Protein AF-A0A7X2MUB9-F1 (afdb_monomer)

Organism: Enterobacter agglomerans (NCBI:txid549)

Secondary structure (DSSP, 8-state):
-----------TTPPPPSSSS--TT-GGG-SEEEEEEEE-TT--EEEEEEEEEE-SSSSEEEEEEEETTT--EEEEEEEEE-TTS-EEEEEEE-TTS-EEEEE-SS----------SSS------

InterPro domains:
  IPR011491 Flagellar hook protein FlgE, D2 domain [PF07559] (9-117)
  IPR037058 Flagellar hook protein FlgE superfamily [G3DSA:2.60.98.20] (4-124)
  IPR037925 Flagellar hook-basal body protein, FlgE/F/G-like [SSF117143] (6-112)

Sequence (125 aa):
PPPAGLVANLNSTDKTPSVATFSTANADSYNKKTTATVFDSQGNDHALDMYFVKDTTSNSWTVRTIDGNTGSSAGDFRMAFDTSGKLTSVSKLDATGAVVSTTTDGTVGLTLNVGGANGAVANQP

Nearest PDB structures (foldseek):
  7cgo-assembly1_DQ  TM=7.955E-01  e=3.736E-04  Salmonella enterica subsp. enterica serovar Typhimurium str. LT2
  3a69-assembly1_A-1  TM=6.500E-01  e=2.533E-04  Salmonella enterica subsp. enterica serovar Typhimurium
  1wlg-assembly1_A  TM=6.500E-01  e=3.343E-04  Salmonella enterica subsp. enterica serovar Typhimurium
  5ay6-assembly2_B  TM=6.280E-01  e=5.236E-02  Caulobacter vibrioides CB15
  6fhm-assembly1_B  TM=3.332E-01  e=2.099E-01  Escherichia coli K-12

Solvent-accessible surface area (backbone atoms only — not comparable to full-atom values): 7878 Å² total; per-residue (Å²): 133,81,81,86,82,83,86,81,91,78,67,89,84,62,73,55,46,86,37,86,67,75,43,97,89,39,74,52,26,36,72,49,76,50,72,45,83,45,64,48,98,88,64,52,80,38,45,36,34,37,36,35,28,50,48,91,89,52,68,32,32,39,34,43,27,29,31,64,80,77,72,41,76,41,52,35,34,39,41,32,37,49,98,85,68,48,68,53,33,44,25,40,35,48,99,88,66,48,79,75,45,73,46,76,51,87,77,73,76,79,80,64,63,75,72,73,92,72,79,83,86,82,84,80,134

Structure (mmCIF, N/CA/C/O backbone):
data_AF-A0A7X2MUB9-F1
#
_entry.id   AF-A0A7X2MUB9-F1
#
loop_
_atom_site.group_PDB
_atom_site.id
_atom_site.type_symbol
_atom_site.label_atom_id
_atom_site.label_alt_id
_atom_site.label_comp_id
_atom_site.label_asym_id
_atom_site.label_entity_id
_atom_site.label_seq_id
_atom_site.pdbx_PDB_ins_code
_atom_site.Cartn_x
_atom_site.Cartn_y
_atom_site.Cartn_z
_atom_site.occupancy
_atom_site.B_iso_or_equiv
_atom_site.auth_seq_id
_atom_site.auth_comp_id
_atom_site.auth_asym_id
_atom_site.auth_atom_id
_atom_site.pdbx_PDB_model_num
ATOM 1 N N . PRO A 1 1 ? -1.141 -15.135 -19.807 1.00 37.06 1 PRO A N 1
ATOM 2 C CA . PRO A 1 1 ? -0.755 -15.258 -18.379 1.00 37.06 1 PRO A CA 1
ATOM 3 C C . PRO A 1 1 ? -1.990 -15.346 -17.461 1.00 37.06 1 PRO A C 1
ATOM 5 O O . PRO A 1 1 ? -2.920 -14.566 -17.657 1.00 37.06 1 PRO A O 1
ATOM 8 N N . PRO A 1 2 ? -2.053 -16.296 -16.506 1.00 30.69 2 PRO A N 1
ATOM 9 C CA . PRO A 1 2 ? -3.096 -16.274 -15.481 1.00 30.69 2 PRO A CA 1
ATOM 10 C C . PRO A 1 2 ? -2.948 -15.004 -14.622 1.00 30.69 2 PRO A C 1
ATOM 12 O O . PRO A 1 2 ? -1.821 -14.535 -14.439 1.00 30.69 2 PRO A O 1
ATOM 15 N N . PRO A 1 3 ? -4.047 -14.423 -14.108 1.00 46.31 3 PRO A N 1
ATOM 16 C CA . PRO A 1 3 ? -3.958 -13.287 -13.201 1.00 46.31 3 PRO A CA 1
ATOM 17 C C . PRO A 1 3 ? -3.163 -13.693 -11.955 1.00 46.31 3 PRO A C 1
ATOM 19 O O . PRO A 1 3 ? -3.399 -14.756 -11.379 1.00 46.31 3 PRO A O 1
ATOM 22 N N . ALA A 1 4 ? -2.206 -12.857 -11.554 1.00 53.62 4 ALA A N 1
ATOM 23 C CA . ALA A 1 4 ? -1.456 -13.059 -10.324 1.00 53.62 4 ALA A CA 1
ATOM 24 C C . ALA A 1 4 ? -2.420 -12.937 -9.131 1.00 53.62 4 ALA A C 1
ATOM 26 O O . ALA A 1 4 ? -2.898 -11.851 -8.810 1.00 53.62 4 ALA A O 1
ATOM 27 N N . GLY A 1 5 ? -2.748 -14.065 -8.501 1.00 54.03 5 GLY A N 1
ATOM 28 C CA . GLY A 1 5 ? -3.511 -14.085 -7.259 1.00 54.03 5 GLY A CA 1
ATOM 29 C C . GLY A 1 5 ? -2.585 -13.808 -6.081 1.00 54.03 5 GLY A C 1
ATOM 30 O O . GLY A 1 5 ? -1.743 -14.643 -5.758 1.00 54.03 5 GLY A O 1
ATOM 31 N N . LEU A 1 6 ? -2.735 -12.654 -5.432 1.00 61.25 6 LEU A N 1
ATOM 32 C CA . LEU A 1 6 ? -2.063 -12.357 -4.169 1.00 61.25 6 LEU A CA 1
ATOM 33 C C . LEU A 1 6 ? -2.986 -12.705 -3.000 1.00 61.25 6 LEU A C 1
ATOM 35 O O . LEU A 1 6 ? -4.091 -12.175 -2.900 1.00 61.25 6 LEU A O 1
ATOM 39 N N . VAL A 1 7 ? -2.502 -13.537 -2.078 1.00 61.78 7 VAL A N 1
ATOM 40 C CA . VAL A 1 7 ? -3.139 -13.750 -0.773 1.00 61.78 7 VAL A CA 1
ATOM 41 C C . VAL A 1 7 ? -2.284 -13.065 0.288 1.00 61.78 7 VAL A C 1
ATOM 43 O O . VAL A 1 7 ? -1.139 -13.454 0.508 1.00 61.78 7 VAL A O 1
ATOM 46 N N . ALA A 1 8 ? -2.835 -12.041 0.940 1.00 60.66 8 ALA A N 1
ATOM 47 C CA . ALA A 1 8 ?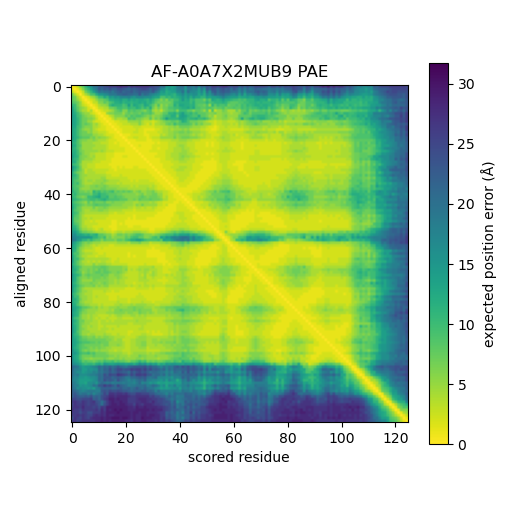 -2.198 -11.342 2.051 1.00 60.66 8 ALA A CA 1
ATOM 48 C C . ALA A 1 8 ? -3.021 -11.536 3.332 1.00 60.66 8 ALA A C 1
ATOM 50 O O . ALA A 1 8 ? -4.199 -11.184 3.379 1.00 60.66 8 ALA A O 1
ATOM 51 N N . ASN A 1 9 ? -2.390 -12.069 4.382 1.00 63.56 9 ASN A N 1
ATOM 52 C CA . ASN A 1 9 ? -3.019 -12.262 5.690 1.00 63.56 9 ASN A CA 1
ATOM 53 C C . ASN A 1 9 ? -2.705 -11.060 6.591 1.00 63.56 9 ASN A C 1
ATOM 55 O O . ASN A 1 9 ? -1.631 -10.987 7.190 1.00 63.56 9 ASN A O 1
ATOM 59 N N . LEU A 1 10 ? -3.629 -10.100 6.664 1.00 67.06 10 LEU A N 1
ATOM 60 C CA . LEU A 1 10 ? -3.478 -8.881 7.463 1.00 67.06 10 LEU A CA 1
ATOM 61 C C . LEU A 1 10 ? -4.118 -9.064 8.844 1.00 67.06 10 LEU A C 1
ATOM 63 O O . LEU A 1 10 ? -5.284 -9.439 8.949 1.00 67.06 10 LEU A O 1
ATOM 67 N N . ASN A 1 11 ? -3.364 -8.796 9.913 1.00 68.88 11 ASN A N 1
ATOM 68 C CA . ASN A 1 11 ? -3.858 -8.964 11.278 1.00 68.88 11 ASN A CA 1
ATOM 69 C C . ASN A 1 11 ? -4.629 -7.718 11.748 1.00 68.88 11 ASN A C 1
ATOM 71 O O . ASN A 1 11 ? -4.057 -6.637 11.905 1.00 68.88 11 ASN A O 1
ATOM 75 N N . SER A 1 12 ? -5.924 -7.875 12.035 1.00 68.81 12 SER A N 1
ATOM 76 C CA . SER A 1 12 ? -6.798 -6.785 12.485 1.00 68.81 12 SER A CA 1
ATOM 77 C C . SER A 1 12 ? -6.388 -6.164 13.825 1.00 68.81 12 SER A C 1
ATOM 79 O O . SER A 1 12 ? -6.827 -5.053 14.118 1.00 68.81 12 SER A O 1
ATOM 81 N N . THR A 1 13 ? -5.516 -6.797 14.617 1.00 71.06 13 THR A N 1
ATOM 82 C CA . THR A 1 13 ? -5.003 -6.239 15.882 1.00 71.06 13 THR A CA 1
ATOM 83 C C . THR A 1 13 ? -3.681 -5.484 15.738 1.00 71.06 13 THR A C 1
ATOM 85 O O . THR A 1 13 ? -3.189 -4.955 16.734 1.00 71.06 13 THR A O 1
ATOM 88 N N . ASP A 1 14 ? -3.091 -5.411 14.538 1.00 76.69 14 ASP A N 1
ATOM 89 C CA . ASP A 1 14 ? -1.844 -4.661 14.329 1.00 76.69 14 ASP A CA 1
ATOM 90 C C . ASP A 1 14 ? -2.022 -3.191 14.749 1.00 76.69 14 ASP A C 1
ATOM 92 O O . ASP A 1 14 ? -3.077 -2.586 14.548 1.00 76.69 14 ASP A O 1
ATOM 96 N N . LYS A 1 15 ? -0.994 -2.594 15.352 1.00 85.00 15 LYS A N 1
ATOM 97 C CA . LYS A 1 15 ? -0.997 -1.152 15.633 1.00 85.00 15 LYS A CA 1
ATOM 98 C C . LYS A 1 15 ? -0.761 -0.382 14.337 1.00 85.00 15 LYS A C 1
ATOM 100 O O . LYS A 1 15 ? -0.132 -0.897 13.418 1.00 85.00 15 LYS A O 1
ATOM 105 N N . THR A 1 16 ? -1.241 0.851 14.259 1.00 89.50 16 THR A N 1
ATOM 106 C CA . THR A 1 16 ? -0.859 1.758 13.168 1.00 89.50 16 THR A CA 1
ATOM 107 C C . THR A 1 16 ? 0.650 2.026 13.216 1.00 89.50 16 THR A C 1
ATOM 109 O O . THR A 1 16 ? 1.226 1.956 14.309 1.00 89.50 16 THR A O 1
ATOM 112 N N . PRO A 1 17 ? 1.303 2.335 12.080 1.00 92.62 17 PRO A N 1
ATOM 113 C CA . PRO A 1 17 ? 2.721 2.685 12.078 1.00 92.62 17 PRO A CA 1
ATOM 114 C C . PRO A 1 17 ? 3.021 3.865 13.011 1.00 92.62 17 PRO A C 1
ATOM 116 O O . PRO A 1 17 ? 2.182 4.750 13.199 1.00 92.62 17 PRO A O 1
ATOM 119 N N . SER A 1 18 ? 4.208 3.867 13.620 1.00 93.44 18 SER A N 1
ATOM 120 C CA . SER A 1 18 ? 4.641 4.936 14.531 1.00 93.44 18 SER A CA 1
ATOM 121 C C . SER A 1 18 ? 5.075 6.196 13.779 1.00 93.44 18 SER A C 1
ATOM 123 O O . SER A 1 18 ? 5.004 7.292 14.335 1.00 93.44 18 SER A O 1
ATOM 125 N N . VAL A 1 19 ? 5.479 6.059 12.511 1.00 94.75 19 VAL A N 1
ATOM 126 C CA . VAL A 1 19 ? 5.758 7.175 11.603 1.00 94.75 19 VAL A CA 1
ATOM 127 C C . VAL A 1 19 ? 4.557 7.386 10.685 1.00 94.75 19 VAL A C 1
ATOM 129 O O . VAL A 1 19 ? 4.217 6.525 9.879 1.00 94.75 19 VAL A O 1
ATOM 132 N N . ALA A 1 20 ? 3.924 8.555 10.794 1.00 89.12 20 ALA A N 1
ATOM 133 C CA . ALA A 1 20 ? 2.703 8.869 10.048 1.00 89.12 20 ALA A CA 1
ATOM 134 C C . ALA A 1 20 ? 2.937 9.056 8.537 1.00 89.12 20 ALA A C 1
ATOM 136 O O . ALA A 1 20 ? 2.066 8.741 7.728 1.00 89.12 20 ALA A O 1
ATOM 137 N N . THR A 1 21 ? 4.104 9.576 8.149 1.00 91.94 21 THR A N 1
ATOM 138 C CA . THR A 1 21 ? 4.442 9.808 6.741 1.00 91.94 21 THR A CA 1
ATOM 139 C C . THR A 1 21 ? 5.038 8.547 6.131 1.00 91.94 21 THR A C 1
ATOM 141 O O . THR A 1 21 ? 6.102 8.096 6.554 1.00 91.94 21 THR A O 1
ATOM 144 N N . PHE A 1 22 ? 4.381 8.008 5.104 1.00 92.81 22 PHE A N 1
ATOM 145 C CA . PHE A 1 22 ? 4.881 6.855 4.362 1.00 92.81 22 PHE A CA 1
ATOM 146 C C . PHE A 1 22 ? 6.249 7.136 3.718 1.00 92.81 22 PHE A C 1
ATOM 148 O O . PHE A 1 22 ? 6.445 8.166 3.073 1.00 92.81 22 PHE A O 1
ATOM 155 N N . SER A 1 23 ? 7.177 6.189 3.857 1.00 94.62 23 SER A N 1
ATOM 156 C CA . SER A 1 23 ? 8.455 6.167 3.150 1.00 94.62 23 SER A CA 1
ATOM 157 C C . SER A 1 23 ? 8.913 4.728 2.934 1.00 94.62 23 SER A C 1
ATOM 159 O O . SER A 1 23 ? 9.026 3.946 3.877 1.00 94.62 23 SER A O 1
ATOM 161 N N . THR A 1 24 ? 9.263 4.382 1.696 1.00 94.06 24 THR A N 1
ATOM 162 C CA . THR A 1 24 ? 9.797 3.052 1.360 1.00 94.06 24 THR A CA 1
ATOM 163 C C . THR A 1 24 ? 11.108 2.741 2.087 1.00 94.06 24 THR A C 1
ATOM 165 O O . THR A 1 24 ? 11.400 1.572 2.341 1.00 94.06 24 THR A O 1
ATOM 168 N N . ALA A 1 25 ? 11.868 3.777 2.457 1.00 95.69 25 ALA A N 1
ATOM 169 C CA . ALA A 1 25 ? 13.134 3.679 3.177 1.00 95.69 25 ALA A CA 1
ATOM 170 C C . ALA A 1 25 ? 12.969 3.596 4.705 1.00 95.69 25 ALA A C 1
ATOM 172 O O . ALA A 1 25 ? 13.945 3.331 5.403 1.00 95.69 25 ALA A O 1
ATOM 173 N N . ASN A 1 26 ? 11.761 3.821 5.238 1.00 96.56 26 ASN A N 1
ATOM 174 C CA . ASN A 1 26 ? 11.498 3.782 6.673 1.00 96.56 26 ASN A CA 1
ATOM 175 C C . ASN A 1 26 ? 10.510 2.661 7.025 1.00 96.56 26 ASN A C 1
ATOM 177 O O . ASN A 1 26 ? 9.306 2.787 6.793 1.00 96.56 26 ASN A O 1
ATOM 181 N N . ALA A 1 27 ? 11.021 1.586 7.628 1.00 95.81 27 ALA A N 1
ATOM 182 C CA . ALA A 1 27 ? 10.225 0.433 8.049 1.00 95.81 27 ALA A CA 1
ATOM 183 C C . ALA A 1 27 ? 9.164 0.766 9.113 1.00 95.81 27 ALA A C 1
ATOM 185 O O . ALA A 1 27 ? 8.151 0.078 9.185 1.00 95.81 27 ALA A O 1
ATOM 186 N N . ASP A 1 28 ? 9.336 1.851 9.872 1.00 96.25 28 ASP A N 1
ATOM 187 C CA . ASP A 1 28 ? 8.373 2.294 10.887 1.00 96.25 28 ASP A CA 1
ATOM 188 C C . ASP A 1 28 ? 7.175 3.057 10.292 1.00 96.25 28 ASP A C 1
ATOM 190 O O . ASP A 1 28 ? 6.275 3.474 11.026 1.00 96.25 28 ASP A O 1
ATOM 194 N N . SER A 1 29 ? 7.158 3.255 8.967 1.00 96.38 29 SER A N 1
ATOM 195 C CA . SER A 1 29 ? 6.080 3.939 8.238 1.00 96.38 29 SER A CA 1
ATOM 196 C C . SER A 1 29 ? 5.052 2.996 7.594 1.00 96.38 29 SER A C 1
ATOM 198 O O . SER A 1 29 ? 4.088 3.456 6.980 1.00 96.38 29 SER A O 1
ATOM 200 N N . TYR A 1 30 ? 5.228 1.676 7.729 1.00 95.88 30 TYR A N 1
ATOM 201 C CA . TYR A 1 30 ? 4.302 0.660 7.223 1.00 95.88 30 TYR A CA 1
ATOM 202 C C . TYR A 1 30 ? 4.290 -0.589 8.114 1.00 95.88 30 TYR A C 1
ATOM 204 O O . TYR A 1 30 ? 5.175 -0.816 8.929 1.00 95.88 30 TYR A O 1
ATOM 212 N N . ASN A 1 31 ? 3.263 -1.424 7.976 1.00 92.44 31 ASN A N 1
ATOM 213 C CA . ASN A 1 31 ? 3.071 -2.606 8.819 1.00 92.44 31 ASN A CA 1
ATOM 214 C C . ASN A 1 31 ? 3.644 -3.884 8.214 1.00 92.44 31 ASN A C 1
ATOM 216 O O . ASN A 1 31 ? 4.064 -4.782 8.950 1.00 92.44 31 ASN A O 1
ATOM 220 N N . LYS A 1 32 ? 3.541 -4.021 6.888 1.00 90.88 32 LYS A N 1
ATOM 221 C CA . LYS A 1 32 ? 3.983 -5.191 6.121 1.00 90.88 32 LYS A CA 1
ATOM 222 C C . LYS A 1 32 ? 4.418 -4.748 4.727 1.00 90.88 32 LYS A C 1
ATOM 224 O O . LYS A 1 32 ? 3.877 -3.787 4.186 1.00 90.88 32 LYS A O 1
ATOM 229 N N . LYS A 1 33 ? 5.351 -5.492 4.140 1.00 92.31 33 LYS A N 1
ATOM 230 C CA . LYS A 1 33 ? 5.746 -5.388 2.735 1.00 92.31 33 LYS A CA 1
ATOM 231 C C . LYS A 1 33 ? 5.630 -6.767 2.093 1.00 92.31 33 LYS A C 1
ATOM 233 O O . LYS A 1 33 ? 5.982 -7.771 2.711 1.00 92.31 33 LYS A O 1
ATOM 238 N N . THR A 1 34 ? 5.155 -6.828 0.860 1.00 88.00 34 THR A N 1
ATOM 239 C CA . THR A 1 34 ? 5.245 -8.021 0.009 1.00 88.00 34 THR A CA 1
ATOM 240 C C . THR A 1 34 ? 5.591 -7.586 -1.404 1.00 88.00 34 THR A C 1
ATOM 242 O O . THR A 1 34 ? 5.219 -6.491 -1.809 1.00 88.00 34 THR A O 1
ATOM 245 N N . THR A 1 35 ? 6.289 -8.435 -2.145 1.00 87.94 35 THR A N 1
ATOM 246 C CA . THR A 1 35 ? 6.656 -8.178 -3.537 1.00 87.94 35 THR A CA 1
ATOM 247 C C . THR A 1 35 ? 6.027 -9.250 -4.414 1.00 87.94 35 THR A C 1
ATOM 249 O O . THR A 1 35 ? 6.032 -10.426 -4.046 1.00 87.94 35 THR A O 1
ATOM 252 N N . ALA A 1 36 ? 5.478 -8.854 -5.557 1.00 82.75 36 ALA A N 1
ATOM 253 C CA . ALA A 1 36 ? 4.964 -9.766 -6.572 1.00 82.75 36 ALA A CA 1
ATOM 254 C C . ALA A 1 36 ? 5.592 -9.445 -7.928 1.00 82.75 36 ALA A C 1
ATOM 256 O O . ALA A 1 36 ? 5.806 -8.281 -8.248 1.00 82.75 36 ALA A O 1
ATOM 257 N N . THR A 1 37 ? 5.854 -10.461 -8.744 1.00 82.75 37 THR A N 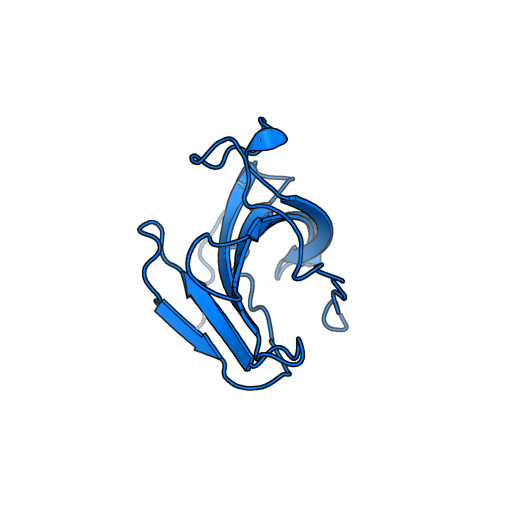1
ATOM 258 C CA . THR A 1 37 ? 6.250 -10.249 -10.139 1.00 82.75 37 THR A CA 1
ATOM 259 C C . THR A 1 37 ? 5.000 -10.023 -10.981 1.00 82.75 37 THR A C 1
ATOM 261 O O . THR A 1 37 ? 4.109 -10.875 -11.017 1.00 82.75 37 THR A O 1
ATOM 264 N N . VAL A 1 38 ? 4.930 -8.879 -11.654 1.00 79.19 38 VAL A N 1
ATOM 265 C CA . VAL A 1 38 ? 3.883 -8.540 -12.625 1.00 79.19 38 VAL A CA 1
ATOM 266 C C . VAL A 1 38 ? 4.502 -8.395 -14.010 1.00 79.19 38 VAL A C 1
ATOM 268 O O . VAL A 1 38 ? 5.713 -8.263 -14.125 1.00 79.19 38 VAL A O 1
ATOM 271 N N . PHE A 1 39 ? 3.689 -8.444 -15.062 1.00 78.12 39 PHE A N 1
ATOM 272 C CA . PHE A 1 39 ? 4.167 -8.295 -16.435 1.00 78.12 39 PHE A CA 1
ATOM 273 C C . PHE A 1 39 ? 3.468 -7.119 -17.103 1.00 78.12 39 PHE A C 1
ATOM 275 O O . PHE A 1 39 ? 2.256 -6.949 -16.936 1.00 78.12 39 PHE A O 1
ATOM 282 N N . ASP A 1 40 ? 4.219 -6.320 -17.857 1.00 75.81 40 ASP A N 1
ATOM 283 C CA . ASP A 1 40 ? 3.633 -5.290 -18.710 1.00 75.81 40 ASP A CA 1
ATOM 284 C C . ASP A 1 40 ? 2.980 -5.901 -19.968 1.00 75.81 40 ASP A C 1
ATOM 286 O O . ASP A 1 40 ? 3.003 -7.113 -20.199 1.00 75.81 40 ASP A O 1
ATOM 290 N N . SER A 1 41 ? 2.366 -5.057 -20.799 1.00 74.38 41 SER A N 1
ATOM 291 C CA . SER A 1 41 ? 1.696 -5.489 -22.033 1.00 74.38 41 SER A CA 1
ATOM 292 C C . SER A 1 41 ? 2.639 -6.089 -23.083 1.00 74.38 41 SER A C 1
ATOM 294 O O . SER A 1 41 ? 2.173 -6.790 -23.980 1.00 74.38 41 SER A O 1
ATOM 296 N N . GLN A 1 42 ? 3.943 -5.830 -22.976 1.00 80.62 42 GLN A N 1
ATOM 297 C CA . GLN A 1 42 ? 4.985 -6.376 -23.847 1.00 80.62 42 GLN A CA 1
ATOM 298 C C . GLN A 1 42 ? 5.570 -7.682 -23.286 1.00 80.62 42 GLN A C 1
ATOM 300 O O . GLN A 1 42 ? 6.324 -8.362 -23.978 1.00 80.62 42 GLN A O 1
ATOM 305 N N . GLY A 1 43 ? 5.185 -8.063 -22.063 1.00 77.25 43 GLY A N 1
ATOM 306 C CA . GLY A 1 43 ? 5.625 -9.280 -21.394 1.00 77.25 43 GLY A CA 1
ATOM 307 C C . GLY A 1 43 ? 6.913 -9.128 -20.588 1.00 77.25 43 GLY A C 1
ATOM 308 O O . GLY A 1 43 ? 7.443 -10.150 -20.155 1.00 77.25 43 GLY A O 1
ATOM 309 N N . ASN A 1 44 ? 7.412 -7.906 -20.362 1.00 78.81 44 ASN A N 1
ATOM 310 C CA . ASN A 1 44 ? 8.552 -7.698 -19.465 1.00 78.81 44 ASN A CA 1
ATOM 311 C C . ASN A 1 44 ? 8.094 -7.813 -18.012 1.00 78.81 44 ASN A C 1
ATOM 313 O O . ASN A 1 44 ? 7.001 -7.350 -17.675 1.00 78.81 44 ASN A O 1
ATOM 317 N N . ASP A 1 45 ? 8.923 -8.409 -17.158 1.00 83.12 45 ASP A N 1
ATOM 318 C CA . ASP A 1 45 ? 8.645 -8.522 -15.734 1.00 83.12 45 ASP A CA 1
ATOM 319 C C . ASP A 1 45 ? 8.971 -7.231 -14.972 1.00 83.12 45 ASP A C 1
ATOM 321 O O . ASP A 1 45 ? 9.937 -6.525 -15.259 1.00 83.12 45 ASP A O 1
ATOM 325 N N . HIS A 1 46 ? 8.149 -6.945 -13.969 1.00 81.75 46 HIS A N 1
ATOM 326 C CA . HIS A 1 46 ? 8.317 -5.852 -13.021 1.00 81.75 46 HIS A CA 1
ATOM 327 C C . HIS A 1 46 ? 8.128 -6.397 -11.607 1.00 81.75 46 HIS A C 1
ATOM 329 O O . HIS A 1 46 ? 7.188 -7.151 -11.333 1.00 81.75 46 HIS A O 1
ATOM 335 N N . ALA A 1 47 ? 9.009 -6.013 -10.690 1.00 87.94 47 ALA A N 1
ATOM 336 C CA . ALA A 1 47 ? 8.873 -6.320 -9.276 1.00 87.94 47 ALA A CA 1
ATOM 337 C C . ALA A 1 47 ? 7.940 -5.294 -8.626 1.00 87.94 47 ALA A C 1
ATOM 339 O O . ALA A 1 47 ? 8.336 -4.169 -8.361 1.00 87.94 47 ALA A O 1
ATOM 340 N N . LEU A 1 48 ? 6.699 -5.665 -8.340 1.00 88.12 48 LEU A N 1
ATOM 341 C CA . LEU A 1 48 ? 5.747 -4.785 -7.678 1.00 88.12 48 LEU A CA 1
ATOM 342 C C . LEU A 1 48 ? 5.845 -4.922 -6.157 1.00 88.12 48 LEU A C 1
ATOM 344 O O . LEU A 1 48 ? 5.375 -5.904 -5.575 1.00 88.12 48 LEU A O 1
ATOM 348 N N . ASP A 1 49 ? 6.414 -3.912 -5.514 1.00 91.94 49 ASP A N 1
ATOM 349 C CA . ASP A 1 49 ? 6.458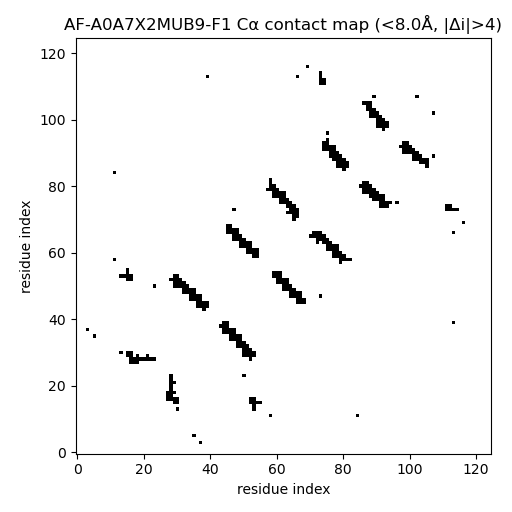 -3.779 -4.067 1.00 91.94 49 ASP A CA 1
ATOM 350 C C . ASP A 1 49 ? 5.140 -3.209 -3.534 1.00 91.94 49 ASP A C 1
ATOM 352 O O . ASP A 1 49 ? 4.697 -2.134 -3.928 1.00 91.94 49 ASP A O 1
ATOM 356 N N . MET A 1 50 ? 4.525 -3.914 -2.589 1.00 91.25 50 MET A N 1
ATOM 357 C CA . MET A 1 50 ? 3.263 -3.548 -1.952 1.00 91.25 50 MET A CA 1
ATOM 358 C C . MET A 1 50 ? 3.489 -3.334 -0.460 1.00 91.25 50 MET A C 1
ATOM 360 O O . MET A 1 50 ? 3.833 -4.265 0.273 1.00 91.25 50 MET A O 1
ATOM 364 N N . TYR A 1 51 ? 3.278 -2.103 -0.011 1.00 94.62 51 TYR A N 1
ATOM 365 C CA . TYR A 1 51 ? 3.435 -1.684 1.374 1.00 94.62 51 TYR A CA 1
ATOM 366 C C . TYR A 1 51 ? 2.064 -1.498 2.014 1.00 94.62 51 TYR A C 1
ATOM 368 O O . TYR A 1 51 ? 1.297 -0.621 1.618 1.00 94.62 51 TYR A O 1
ATOM 376 N N . PHE A 1 52 ? 1.759 -2.317 3.013 1.00 93.12 52 PHE A N 1
ATOM 377 C CA . PHE A 1 52 ? 0.487 -2.302 3.724 1.00 93.12 52 PHE A CA 1
ATOM 378 C C . PHE A 1 52 ? 0.597 -1.398 4.947 1.00 93.12 52 PHE A C 1
ATOM 380 O O . PHE A 1 52 ? 1.449 -1.605 5.814 1.00 93.12 52 PHE A O 1
ATOM 387 N N . VAL A 1 53 ? -0.289 -0.415 5.020 1.00 94.56 53 VAL A N 1
ATOM 388 C CA . VAL A 1 53 ? -0.360 0.614 6.055 1.00 94.56 53 VAL A CA 1
ATOM 389 C C . VAL A 1 53 ? -1.750 0.553 6.666 1.00 94.56 53 VAL A C 1
ATOM 391 O O . VAL A 1 53 ? -2.745 0.755 5.973 1.00 94.56 53 VAL A O 1
ATOM 394 N N . LYS A 1 54 ? -1.842 0.242 7.956 1.00 90.62 54 LYS A N 1
ATOM 395 C CA . LYS A 1 54 ? -3.127 0.211 8.650 1.00 90.62 54 LYS A CA 1
ATOM 396 C C . LYS A 1 54 ? -3.644 1.629 8.871 1.00 90.62 54 LYS A C 1
ATOM 398 O O . LYS A 1 54 ? -2.905 2.470 9.384 1.00 90.62 54 LYS A O 1
ATOM 403 N N . ASP A 1 55 ? -4.908 1.873 8.537 1.00 87.06 55 ASP A N 1
ATOM 404 C CA . ASP A 1 55 ? -5.546 3.158 8.822 1.00 87.06 55 ASP A CA 1
ATOM 405 C C . ASP A 1 55 ? -5.859 3.307 10.320 1.00 87.06 55 ASP A C 1
ATOM 407 O O . ASP A 1 55 ? -6.092 2.336 11.042 1.00 87.06 55 ASP A O 1
ATOM 411 N N . THR A 1 56 ? -5.863 4.550 10.802 1.00 75.44 56 THR A N 1
ATOM 412 C CA . THR A 1 56 ? -6.025 4.881 12.228 1.00 75.44 56 THR A CA 1
ATOM 413 C C . THR A 1 56 ? -7.476 4.898 12.702 1.00 75.44 56 THR A C 1
ATOM 415 O O . THR A 1 56 ? -7.727 4.725 13.893 1.00 75.44 56 THR A O 1
ATOM 418 N N . THR A 1 57 ? -8.435 5.110 11.797 1.00 71.31 57 THR A N 1
ATOM 419 C CA . THR A 1 57 ? -9.841 5.398 12.139 1.00 71.31 57 THR A CA 1
ATOM 420 C C . THR A 1 57 ? -10.842 4.392 11.577 1.00 71.31 57 THR A C 1
ATOM 422 O O . THR A 1 57 ? -12.026 4.459 11.905 1.00 71.31 57 THR A O 1
ATOM 425 N N . SER A 1 58 ? -10.395 3.439 10.761 1.00 75.88 58 SER A N 1
ATOM 426 C CA . SER A 1 58 ? -11.257 2.480 10.070 1.00 75.88 58 SER A CA 1
ATOM 427 C C . SER A 1 58 ? -10.654 1.078 10.072 1.00 75.88 58 SER A C 1
ATOM 429 O O . SER A 1 58 ? -9.442 0.905 10.175 1.00 75.88 58 SER A O 1
ATOM 431 N N . ASN A 1 59 ? -11.503 0.053 9.926 1.00 82.00 59 ASN A N 1
ATOM 432 C CA . ASN A 1 59 ? -11.061 -1.323 9.677 1.00 82.00 59 ASN A CA 1
ATOM 433 C C . ASN A 1 59 ? -10.607 -1.475 8.214 1.00 82.00 59 ASN A C 1
ATOM 435 O O . ASN A 1 59 ? -11.207 -2.197 7.413 1.00 82.00 59 ASN A O 1
ATOM 439 N N . SER A 1 60 ? -9.592 -0.698 7.845 1.00 88.50 60 SER A N 1
ATOM 440 C CA . SER A 1 60 ? -9.050 -0.641 6.500 1.00 88.50 60 SER A CA 1
ATOM 441 C C . SER A 1 60 ? -7.536 -0.550 6.495 1.00 88.50 60 SER A C 1
ATOM 443 O O . SER A 1 60 ? -6.878 -0.218 7.483 1.00 88.50 60 SER A O 1
ATOM 445 N N . TRP A 1 61 ? -7.003 -0.882 5.331 1.00 90.38 61 TRP A N 1
ATOM 446 C CA . TRP A 1 61 ? -5.591 -0.865 5.031 1.00 90.38 61 TRP A CA 1
ATOM 447 C C . TRP A 1 61 ? -5.381 -0.088 3.747 1.00 90.38 61 TRP A C 1
ATOM 449 O O . TRP A 1 61 ? -6.037 -0.363 2.742 1.00 90.38 61 TRP A O 1
ATOM 459 N N . THR A 1 62 ? -4.445 0.847 3.769 1.00 92.94 62 THR A N 1
ATOM 460 C CA . THR A 1 62 ? -3.913 1.460 2.561 1.00 92.94 62 THR A CA 1
ATOM 461 C C . THR A 1 62 ? -2.736 0.623 2.062 1.00 92.94 62 THR A C 1
ATOM 463 O O . THR A 1 62 ? -1.819 0.312 2.818 1.00 92.94 62 THR A O 1
ATOM 466 N N . VAL A 1 63 ? -2.751 0.251 0.789 1.00 91.81 63 VAL A N 1
ATOM 467 C CA . VAL A 1 63 ? -1.660 -0.428 0.091 1.00 91.81 63 VAL A CA 1
ATOM 468 C C . VAL A 1 63 ? -1.009 0.579 -0.840 1.00 91.81 63 VAL A C 1
ATOM 470 O O . VAL A 1 63 ? -1.650 1.043 -1.784 1.00 91.81 63 VAL A O 1
ATOM 473 N N . ARG A 1 64 ? 0.252 0.918 -0.570 1.00 93.31 64 ARG A N 1
ATOM 474 C CA . ARG A 1 64 ? 1.083 1.719 -1.475 1.00 93.31 64 ARG A CA 1
ATOM 475 C C . ARG A 1 64 ? 1.830 0.775 -2.397 1.00 93.31 64 ARG A C 1
ATOM 477 O O . ARG A 1 64 ? 2.517 -0.119 -1.899 1.00 93.31 64 ARG A O 1
ATOM 484 N N . THR A 1 65 ? 1.695 0.951 -3.707 1.00 90.38 65 THR A N 1
ATOM 485 C CA . THR A 1 65 ? 2.396 0.097 -4.674 1.00 90.38 65 THR A CA 1
ATOM 486 C C . THR A 1 65 ? 3.491 0.867 -5.391 1.00 90.38 65 THR A C 1
ATOM 488 O O . THR A 1 65 ? 3.277 1.987 -5.856 1.00 90.38 65 THR A O 1
ATOM 491 N N . ILE A 1 66 ? 4.676 0.269 -5.446 1.00 91.44 66 ILE A N 1
ATOM 492 C CA . ILE A 1 66 ? 5.870 0.820 -6.076 1.00 91.44 66 ILE A CA 1
ATOM 493 C C . ILE A 1 66 ? 6.382 -0.223 -7.059 1.00 91.44 66 ILE A C 1
ATOM 495 O O . ILE A 1 66 ? 6.572 -1.381 -6.697 1.00 91.44 66 ILE A O 1
ATOM 499 N N . ASP A 1 67 ? 6.606 0.181 -8.298 1.00 88.25 67 ASP A N 1
ATOM 500 C CA . ASP A 1 67 ? 7.375 -0.625 -9.232 1.00 88.25 67 ASP A CA 1
ATOM 501 C C . ASP A 1 67 ? 8.853 -0.550 -8.825 1.00 88.25 67 ASP A C 1
ATOM 503 O O . ASP A 1 67 ? 9.476 0.507 -8.872 1.00 88.25 67 ASP A O 1
ATOM 507 N N . GLY A 1 68 ? 9.405 -1.670 -8.376 1.00 86.69 68 GLY A N 1
ATOM 508 C CA . GLY A 1 68 ? 10.779 -1.809 -7.914 1.00 86.69 68 GLY A CA 1
ATOM 509 C C . GLY A 1 68 ? 11.818 -1.675 -9.025 1.00 86.69 68 GLY A C 1
ATOM 510 O O . GLY A 1 68 ? 12.968 -1.360 -8.725 1.00 86.69 68 GLY A O 1
ATOM 511 N N . ASN A 1 69 ? 11.436 -1.853 -10.294 1.00 85.19 69 ASN A N 1
ATOM 512 C CA . ASN A 1 69 ? 12.334 -1.645 -11.430 1.00 85.19 69 ASN A CA 1
ATOM 513 C C . ASN A 1 69 ? 12.528 -0.148 -11.712 1.00 85.19 69 ASN A C 1
ATOM 515 O O . ASN A 1 69 ? 13.629 0.274 -12.063 1.00 85.19 69 ASN A O 1
ATOM 519 N N . THR A 1 70 ? 11.476 0.660 -11.545 1.00 85.62 70 THR A N 1
ATOM 520 C CA . THR A 1 70 ? 11.496 2.103 -11.860 1.00 85.62 70 THR A CA 1
ATOM 521 C C . THR A 1 70 ? 11.528 3.014 -10.630 1.00 85.62 70 THR A C 1
ATOM 523 O O . THR A 1 70 ? 11.783 4.211 -10.755 1.00 85.62 70 THR A O 1
ATOM 526 N N . GLY A 1 71 ? 11.236 2.485 -9.441 1.00 86.81 71 GLY A N 1
ATOM 527 C CA . GLY A 1 71 ? 11.025 3.245 -8.205 1.00 86.81 71 GLY A CA 1
ATOM 528 C C . GLY A 1 71 ? 9.747 4.094 -8.197 1.00 86.81 71 GLY A C 1
ATOM 529 O O . GLY A 1 71 ? 9.540 4.877 -7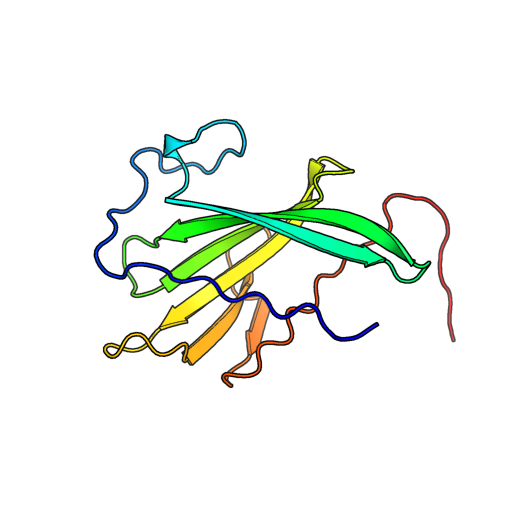.269 1.00 86.81 71 GLY A O 1
ATOM 530 N N . SER A 1 72 ? 8.901 3.975 -9.223 1.00 86.94 72 SER A N 1
ATOM 531 C CA . SER A 1 72 ? 7.719 4.821 -9.404 1.00 86.94 72 SER A CA 1
ATOM 532 C C . SER A 1 72 ? 6.489 4.236 -8.716 1.00 86.94 72 SER A C 1
ATOM 534 O O . SER A 1 72 ? 6.348 3.022 -8.587 1.00 86.94 72 SER A O 1
ATOM 536 N N . SER A 1 73 ? 5.561 5.099 -8.291 1.00 87.88 73 SER A N 1
ATOM 537 C CA . SER A 1 73 ? 4.269 4.630 -7.780 1.00 87.88 73 SER A CA 1
ATOM 538 C C . SER A 1 73 ? 3.468 3.953 -8.892 1.00 87.88 73 SER A C 1
ATOM 540 O O . SER A 1 73 ? 3.253 4.535 -9.954 1.00 87.88 73 SER A O 1
ATOM 542 N N . ALA A 1 74 ? 2.990 2.743 -8.615 1.00 84.00 74 ALA A N 1
ATOM 543 C CA . ALA A 1 74 ? 2.083 1.981 -9.473 1.00 84.00 74 ALA A CA 1
ATOM 544 C C . ALA A 1 74 ? 0.605 2.125 -9.038 1.00 84.00 74 ALA A C 1
ATOM 546 O O . ALA A 1 74 ? -0.289 1.468 -9.580 1.00 84.00 74 ALA A O 1
ATOM 547 N N . GLY A 1 75 ? 0.340 3.028 -8.087 1.00 86.44 75 GLY A N 1
ATOM 548 C CA . GLY A 1 75 ? -0.982 3.353 -7.564 1.00 86.44 75 GLY A CA 1
ATOM 549 C C . GLY A 1 75 ? -1.159 3.003 -6.090 1.00 86.44 75 GLY A C 1
ATOM 550 O O . GLY A 1 75 ? -0.447 2.170 -5.527 1.00 86.44 75 GLY A O 1
ATOM 551 N N . ASP A 1 76 ? -2.159 3.631 -5.482 1.00 90.19 76 ASP A N 1
ATOM 552 C CA . ASP A 1 76 ? -2.510 3.414 -4.087 1.00 90.19 76 ASP A CA 1
ATOM 553 C C . ASP A 1 76 ? -3.936 2.896 -3.975 1.00 90.19 76 ASP A C 1
ATOM 555 O O . ASP A 1 76 ? -4.838 3.315 -4.709 1.00 90.19 76 ASP A O 1
ATOM 559 N N . PHE A 1 77 ? -4.141 1.977 -3.039 1.00 89.00 77 PHE A N 1
ATOM 560 C CA . PHE A 1 77 ? -5.413 1.294 -2.869 1.00 89.00 77 PHE A CA 1
ATOM 561 C C . PHE A 1 77 ? -5.818 1.267 -1.407 1.00 89.00 77 PHE A C 1
ATOM 563 O O . PHE A 1 77 ? -4.975 1.117 -0.533 1.00 89.00 77 PHE A O 1
ATOM 570 N N . ARG A 1 78 ? -7.114 1.353 -1.126 1.00 90.75 78 ARG A N 1
ATOM 571 C CA . ARG A 1 78 ? -7.670 1.150 0.209 1.00 90.75 78 ARG A CA 1
ATOM 572 C C . ARG A 1 78 ? -8.536 -0.092 0.231 1.00 90.75 78 ARG A C 1
ATOM 574 O O . ARG A 1 78 ? -9.533 -0.168 -0.478 1.00 90.75 78 ARG A O 1
ATOM 581 N N . MET A 1 79 ? -8.158 -1.042 1.069 1.00 87.38 79 MET A N 1
ATOM 582 C CA . MET A 1 79 ? -8.881 -2.278 1.331 1.00 87.38 79 MET A CA 1
ATOM 583 C C . MET A 1 79 ? -9.713 -2.093 2.595 1.00 87.38 79 MET A C 1
ATOM 585 O O . MET A 1 79 ? -9.151 -1.814 3.651 1.00 87.38 79 MET A O 1
ATOM 589 N N . ALA A 1 80 ? -11.033 -2.234 2.505 1.00 87.06 80 ALA A N 1
ATOM 590 C CA . ALA A 1 80 ? -11.928 -2.164 3.659 1.00 87.06 80 ALA A CA 1
ATOM 591 C C . ALA A 1 80 ? -12.469 -3.551 4.008 1.00 87.06 80 ALA A C 1
ATOM 593 O O . ALA A 1 80 ? -12.792 -4.339 3.117 1.00 87.06 80 ALA A O 1
ATOM 594 N N . PHE A 1 81 ? -12.576 -3.828 5.304 1.00 81.88 81 PHE A N 1
ATOM 595 C CA . PHE A 1 81 ? -13.008 -5.115 5.830 1.00 81.88 81 PHE A CA 1
ATOM 596 C C . PHE A 1 81 ? -14.200 -4.937 6.770 1.00 81.88 81 PHE A C 1
ATOM 598 O O . PHE A 1 81 ? -14.279 -3.955 7.515 1.00 81.88 81 PHE A O 1
ATOM 605 N N . ASP A 1 82 ? -15.120 -5.899 6.771 1.00 78.88 82 ASP A N 1
ATOM 606 C CA . ASP A 1 82 ? -16.163 -5.962 7.795 1.00 78.88 82 ASP A CA 1
ATOM 607 C C . ASP A 1 82 ? -15.609 -6.455 9.145 1.00 78.88 82 ASP A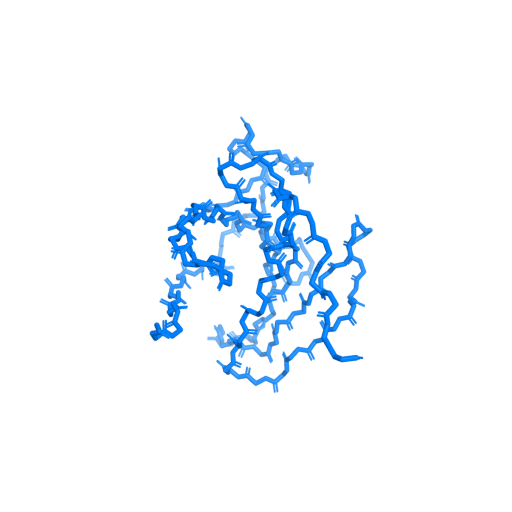 C 1
ATOM 609 O O . ASP A 1 82 ? -14.431 -6.793 9.288 1.00 78.88 82 ASP A O 1
ATOM 613 N N . THR A 1 83 ? -16.465 -6.487 10.166 1.00 78.81 83 THR A N 1
ATOM 614 C CA . THR A 1 83 ? -16.096 -6.900 11.529 1.00 78.81 83 THR A CA 1
ATOM 615 C C . THR A 1 83 ? -15.693 -8.370 11.643 1.00 78.81 83 THR A C 1
ATOM 617 O O . THR A 1 83 ? -15.040 -8.735 12.618 1.00 78.81 83 THR A O 1
ATOM 620 N N . SER A 1 84 ? -16.041 -9.207 10.659 1.00 74.81 84 SER A N 1
ATOM 621 C CA . SER A 1 84 ? -15.608 -10.606 10.581 1.00 74.81 84 SER A CA 1
ATOM 622 C C . SER A 1 84 ? -14.244 -10.773 9.900 1.00 74.81 84 SER A C 1
ATOM 624 O O . SER A 1 84 ? -13.719 -11.881 9.837 1.00 74.81 84 SER A O 1
ATOM 626 N N . GLY A 1 85 ? -13.651 -9.677 9.408 1.00 71.00 85 GLY A N 1
ATOM 627 C CA . GLY A 1 85 ? -12.381 -9.689 8.683 1.00 71.00 85 GLY A CA 1
ATOM 628 C C . GLY A 1 85 ? -12.523 -10.044 7.203 1.00 71.00 85 GLY A C 1
ATOM 629 O O . GLY A 1 85 ? -11.514 -10.275 6.537 1.00 71.00 85 GLY A O 1
ATOM 630 N N . LYS A 1 86 ? -13.746 -10.076 6.658 1.00 75.06 86 LYS A N 1
ATOM 631 C CA . LYS A 1 86 ? -13.970 -10.299 5.227 1.00 75.06 86 LYS A CA 1
ATOM 632 C C . LYS A 1 86 ? -13.778 -8.993 4.460 1.00 75.06 86 LYS A C 1
ATOM 634 O O . LYS A 1 86 ? -14.286 -7.945 4.855 1.00 75.06 86 LYS A O 1
ATOM 639 N N . LEU A 1 87 ? -13.052 -9.064 3.344 1.00 77.06 87 LEU A N 1
ATOM 640 C CA . LEU A 1 87 ? -12.868 -7.936 2.432 1.00 77.06 87 LEU A CA 1
ATOM 641 C C . LEU A 1 87 ? -14.222 -7.540 1.823 1.00 77.06 87 LEU A C 1
ATOM 643 O O . LEU A 1 87 ? -14.925 -8.384 1.256 1.00 77.06 87 LEU A O 1
ATOM 647 N N . THR A 1 88 ? -14.592 -6.268 1.956 1.00 81.75 88 THR A N 1
ATOM 648 C CA . THR A 1 88 ? -15.867 -5.725 1.461 1.00 81.75 88 THR A CA 1
ATOM 649 C C . THR A 1 88 ? -15.684 -4.808 0.265 1.00 81.75 88 THR A C 1
ATOM 651 O O . THR A 1 88 ? -16.542 -4.779 -0.615 1.00 81.75 88 THR A O 1
ATOM 654 N N . SER A 1 89 ? -14.569 -4.080 0.201 1.00 84.69 89 SER A N 1
ATOM 655 C CA . SER A 1 89 ? -14.276 -3.211 -0.933 1.00 84.69 89 SER A CA 1
ATOM 656 C C . SER A 1 89 ? -12.789 -2.976 -1.120 1.00 84.69 89 SER A C 1
ATOM 658 O O . SER A 1 89 ? -12.038 -2.908 -0.141 1.00 84.69 89 SER A O 1
ATOM 660 N N . VAL A 1 90 ? -12.400 -2.722 -2.367 1.00 85.38 90 VAL A N 1
ATOM 661 C CA . VAL A 1 90 ? -11.108 -2.126 -2.698 1.00 85.38 90 VAL A CA 1
ATOM 662 C C . VAL A 1 90 ? -11.331 -0.848 -3.486 1.00 85.38 90 VAL A C 1
ATOM 664 O O . VAL A 1 90 ? -12.032 -0.828 -4.493 1.00 85.38 90 VAL A O 1
ATOM 667 N N . SER A 1 91 ? -10.728 0.233 -3.011 1.00 88.38 91 SER A N 1
ATOM 668 C CA . SER A 1 91 ? -10.821 1.550 -3.626 1.00 88.38 91 SER A CA 1
ATOM 669 C C . SER A 1 91 ? -9.475 1.974 -4.178 1.00 88.38 91 SER A C 1
ATOM 671 O O . SER A 1 91 ? -8.488 1.919 -3.454 1.00 88.38 91 SER A O 1
ATOM 673 N N . LYS A 1 92 ? -9.425 2.453 -5.420 1.00 87.19 92 LYS A N 1
ATOM 674 C CA . LYS A 1 92 ? -8.252 3.159 -5.945 1.00 87.19 92 LYS A CA 1
ATOM 675 C C . LYS A 1 92 ? -8.235 4.579 -5.392 1.00 87.19 92 LYS A C 1
ATOM 677 O O . LYS A 1 92 ? -9.276 5.241 -5.381 1.00 87.19 92 LYS A O 1
ATOM 682 N N . LEU A 1 93 ? -7.067 5.035 -4.958 1.00 89.38 93 LEU A N 1
ATOM 683 C CA . LEU A 1 93 ? -6.846 6.383 -4.454 1.00 89.38 93 LEU A CA 1
ATOM 684 C C . LEU A 1 93 ? -6.075 7.229 -5.475 1.00 89.38 93 LEU A C 1
ATOM 686 O O . LEU A 1 93 ? -5.293 6.697 -6.268 1.00 89.38 93 LEU A O 1
ATOM 690 N N . ASP A 1 94 ? -6.295 8.540 -5.461 1.00 87.00 94 ASP A N 1
ATOM 691 C CA . ASP A 1 94 ? -5.413 9.499 -6.129 1.00 87.00 94 ASP A CA 1
ATOM 692 C C . ASP A 1 94 ? -4.240 9.914 -5.224 1.00 87.00 94 ASP A C 1
ATOM 694 O O . ASP A 1 94 ? -4.126 9.489 -4.072 1.00 87.00 94 ASP A O 1
ATOM 698 N N . ALA A 1 95 ? -3.367 10.783 -5.739 1.00 84.44 95 ALA A N 1
ATOM 699 C CA . ALA A 1 95 ? -2.202 11.289 -5.012 1.00 84.44 95 ALA A CA 1
ATOM 700 C C . ALA A 1 95 ? -2.557 12.096 -3.745 1.00 84.44 95 ALA A C 1
ATOM 702 O O . ALA A 1 95 ? -1.705 12.273 -2.877 1.00 84.44 95 ALA A O 1
ATOM 703 N N . THR A 1 96 ? -3.797 12.581 -3.624 1.00 86.69 96 THR A N 1
ATOM 704 C CA . THR A 1 96 ? -4.292 13.277 -2.425 1.00 86.69 96 THR A CA 1
ATOM 705 C C . THR A 1 96 ? -4.903 12.316 -1.401 1.00 86.69 96 THR A C 1
ATOM 707 O O . THR A 1 96 ? -5.229 12.724 -0.288 1.00 86.69 96 THR A O 1
ATOM 710 N N . GLY A 1 97 ? -5.033 11.030 -1.750 1.00 86.19 97 GLY A N 1
ATOM 711 C CA . GLY A 1 97 ? -5.679 10.004 -0.934 1.00 86.19 97 GLY A CA 1
ATOM 712 C C . GLY A 1 97 ? -7.200 9.937 -1.105 1.00 86.19 97 GLY A C 1
ATOM 713 O O . GLY A 1 97 ? -7.857 9.185 -0.380 1.00 86.19 97 GLY A O 1
ATOM 714 N N . ALA A 1 98 ? -7.777 10.688 -2.048 1.00 89.38 98 ALA A N 1
ATOM 715 C CA . ALA A 1 98 ? -9.206 10.642 -2.327 1.00 89.38 98 ALA A CA 1
ATOM 716 C C . ALA A 1 98 ? -9.564 9.397 -3.152 1.00 89.38 98 ALA A C 1
ATOM 718 O O . ALA A 1 98 ? -8.768 8.906 -3.951 1.00 89.38 98 ALA A O 1
ATOM 719 N N . VAL A 1 99 ? -10.772 8.864 -2.953 1.00 89.88 99 VAL A N 1
ATOM 720 C CA . VAL A 1 99 ? -11.254 7.689 -3.694 1.00 89.88 99 VAL A CA 1
ATOM 721 C C . VAL A 1 99 ? -11.615 8.084 -5.119 1.00 89.88 99 VAL A C 1
ATOM 723 O O . VAL A 1 99 ? -12.478 8.931 -5.326 1.00 89.88 99 VAL A O 1
ATOM 726 N N . VAL A 1 100 ? -11.002 7.409 -6.090 1.00 87.50 100 VAL A N 1
ATOM 727 C CA . VAL A 1 100 ? -11.247 7.611 -7.527 1.00 87.50 100 VAL A CA 1
ATOM 728 C C . VAL A 1 100 ? -12.205 6.560 -8.082 1.00 87.50 100 VAL A C 1
ATOM 730 O O . VAL A 1 100 ? -12.991 6.826 -8.985 1.00 87.50 100 VAL A O 1
ATOM 733 N N . SER A 1 101 ? -12.137 5.340 -7.556 1.00 86.12 101 SER A N 1
ATOM 734 C CA . SER A 1 101 ? -13.003 4.232 -7.950 1.00 86.12 101 SER A CA 1
ATOM 735 C C . SER A 1 101 ? -13.071 3.218 -6.817 1.00 86.12 101 SER A C 1
ATOM 737 O O . SER A 1 101 ? -12.106 3.080 -6.065 1.00 86.12 101 SER A O 1
ATOM 739 N N . THR A 1 102 ? -14.184 2.499 -6.712 1.00 85.38 102 THR A N 1
ATOM 740 C CA . THR A 1 102 ? -14.386 1.442 -5.721 1.00 85.38 102 THR A CA 1
ATOM 741 C C . THR A 1 102 ? -14.966 0.218 -6.401 1.00 85.38 102 THR A C 1
ATOM 743 O O . THR A 1 102 ? -15.993 0.302 -7.070 1.00 85.38 102 THR A O 1
ATOM 746 N N . THR A 1 103 ? -14.339 -0.932 -6.181 1.00 78.81 103 THR A N 1
ATOM 747 C CA . THR A 1 103 ? -14.909 -2.235 -6.504 1.00 78.81 103 THR A CA 1
ATOM 748 C C . THR A 1 103 ? -15.487 -2.847 -5.235 1.00 78.81 103 THR A C 1
ATOM 750 O O . THR A 1 103 ? -14.847 -2.902 -4.182 1.00 78.81 103 THR A O 1
ATOM 753 N N . THR A 1 104 ? -16.745 -3.265 -5.328 1.00 70.19 104 THR A N 1
ATOM 754 C CA . THR A 1 104 ? -17.507 -3.906 -4.252 1.00 70.19 104 THR A CA 1
ATOM 755 C C . THR A 1 104 ? -17.882 -5.306 -4.701 1.00 70.19 104 THR A C 1
ATOM 757 O O . THR A 1 104 ? -19.025 -5.592 -5.013 1.00 70.19 104 THR A O 1
ATOM 760 N N . ASP A 1 105 ? -16.883 -6.175 -4.793 1.00 52.69 105 ASP A N 1
ATOM 761 C CA . ASP A 1 105 ? -17.080 -7.616 -4.699 1.00 52.69 105 ASP A CA 1
ATOM 762 C C . ASP A 1 105 ? -15.725 -8.280 -4.451 1.00 52.69 105 ASP A C 1
ATOM 764 O O . ASP A 1 105 ? -14.688 -7.756 -4.861 1.00 52.69 105 ASP A O 1
ATOM 768 N N . GLY A 1 106 ? -15.710 -9.429 -3.776 1.00 49.50 106 GLY A N 1
ATOM 769 C CA . GLY A 1 106 ? -14.483 -10.125 -3.348 1.00 49.50 106 GLY A CA 1
ATOM 770 C C . GLY A 1 106 ? -13.546 -10.568 -4.485 1.00 49.50 106 GLY A C 1
ATOM 771 O O . GLY A 1 106 ? -12.482 -11.122 -4.224 1.00 49.50 106 GLY A O 1
ATOM 772 N N . THR A 1 107 ? -13.918 -10.327 -5.743 1.00 45.19 107 THR A N 1
ATOM 773 C CA . THR A 1 107 ? -13.079 -10.492 -6.932 1.00 45.19 107 THR A CA 1
ATOM 774 C C . THR A 1 107 ? -12.419 -9.159 -7.273 1.00 45.19 107 T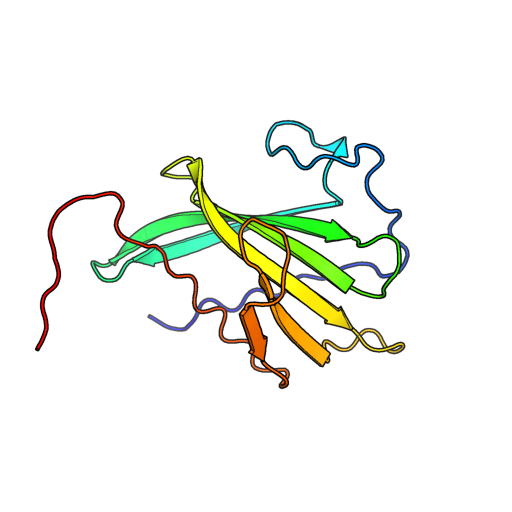HR A C 1
ATOM 776 O O . THR A 1 107 ? -12.802 -8.446 -8.199 1.00 45.19 107 THR A O 1
ATOM 779 N N . VAL A 1 108 ? -11.413 -8.793 -6.484 1.00 47.28 108 VAL A N 1
ATOM 780 C CA . VAL A 1 108 ? -10.608 -7.603 -6.751 1.00 47.28 108 VAL A CA 1
ATOM 781 C C . VAL A 1 108 ? -9.668 -7.919 -7.909 1.00 47.28 108 VAL A C 1
ATOM 783 O O . VAL A 1 108 ? -8.583 -8.463 -7.721 1.00 47.28 108 VAL A O 1
ATOM 786 N N . GLY A 1 109 ? -10.074 -7.566 -9.125 1.00 45.88 109 GLY A N 1
ATOM 787 C CA . GLY A 1 109 ? -9.112 -7.321 -10.189 1.00 45.88 109 GLY A CA 1
ATOM 788 C C . GLY A 1 109 ? -8.347 -6.050 -9.839 1.00 45.88 109 GLY A C 1
ATOM 789 O O . GLY A 1 109 ? -8.846 -4.951 -10.070 1.00 45.88 109 GLY A O 1
ATOM 790 N N . LEU A 1 110 ? -7.163 -6.176 -9.234 1.00 48.44 110 LEU A N 1
ATOM 791 C CA . LEU A 1 110 ? -6.229 -5.057 -9.153 1.00 48.44 110 LEU A CA 1
ATOM 792 C C . LEU A 1 110 ? -5.729 -4.785 -10.573 1.00 48.44 110 LEU A C 1
ATOM 794 O O . LEU A 1 110 ? -4.747 -5.375 -11.019 1.00 48.44 110 LEU A O 1
ATOM 798 N N . THR A 1 111 ? -6.415 -3.910 -11.308 1.00 44.69 111 THR A N 1
ATOM 799 C CA . THR A 1 111 ? -5.872 -3.380 -12.560 1.00 44.69 111 THR A CA 1
ATOM 800 C C . THR A 1 111 ? -4.795 -2.364 -12.202 1.00 44.69 111 THR A C 1
ATOM 802 O O . THR A 1 111 ? -5.052 -1.170 -12.035 1.00 44.69 111 THR A O 1
ATOM 805 N N . LEU A 1 112 ? -3.580 -2.871 -12.018 1.00 42.75 112 LEU A N 1
ATOM 806 C CA . LEU A 1 112 ? -2.373 -2.069 -11.886 1.00 42.75 112 LEU A CA 1
ATOM 807 C C . LEU A 1 112 ? -2.075 -1.467 -13.254 1.00 42.75 112 LEU A C 1
ATOM 809 O O . LEU A 1 112 ? -1.764 -2.179 -14.208 1.00 42.75 112 LEU A O 1
ATOM 813 N N . ASN A 1 113 ? -2.203 -0.149 -13.361 1.00 42.78 113 ASN A N 1
ATOM 814 C CA . ASN A 1 113 ? -1.790 0.554 -14.563 1.00 42.78 113 ASN A CA 1
ATOM 815 C C . ASN A 1 113 ? -0.270 0.720 -14.470 1.00 42.78 113 ASN A C 1
ATOM 817 O O . ASN A 1 113 ? 0.210 1.740 -13.980 1.00 42.78 113 ASN A O 1
ATOM 821 N N . VAL A 1 114 ? 0.484 -0.299 -14.892 1.00 36.94 114 VAL A N 1
ATOM 822 C CA . VAL A 1 114 ? 1.939 -0.198 -15.081 1.00 36.94 114 VAL A CA 1
ATOM 823 C C . VAL A 1 114 ? 2.162 0.665 -16.326 1.00 36.94 114 VAL A C 1
ATOM 825 O O . VAL A 1 114 ? 2.364 0.187 -17.440 1.00 36.94 114 VAL A O 1
ATOM 828 N N . GLY A 1 115 ? 1.949 1.970 -16.162 1.00 33.81 115 GLY A N 1
ATOM 829 C CA . GLY A 1 115 ? 2.014 2.953 -17.228 1.00 33.81 115 GLY A CA 1
ATOM 830 C C . GLY A 1 115 ? 3.456 3.204 -17.645 1.00 33.81 115 GLY A C 1
ATOM 831 O O . GLY A 1 115 ? 4.123 4.034 -17.044 1.00 33.81 115 GLY A O 1
ATOM 832 N N . GLY A 1 116 ? 3.895 2.495 -18.686 1.00 37.81 116 GLY A N 1
ATOM 833 C CA . GLY A 1 116 ? 4.817 2.951 -19.731 1.00 37.81 116 GLY A CA 1
ATOM 834 C C . GLY A 1 116 ? 5.898 3.965 -19.352 1.00 37.81 116 GLY A C 1
ATOM 835 O O . GLY A 1 116 ? 5.977 5.021 -19.973 1.00 37.81 116 GLY A O 1
ATOM 836 N N . ALA A 1 117 ? 6.795 3.638 -18.428 1.00 37.00 117 ALA A N 1
ATOM 837 C CA . ALA A 1 117 ? 8.101 4.289 -18.373 1.00 37.00 117 ALA A CA 1
ATOM 838 C C . ALA A 1 117 ? 9.089 3.491 -19.235 1.00 37.00 117 ALA A C 1
ATOM 840 O O . ALA A 1 117 ? 10.010 2.890 -18.704 1.00 37.00 117 ALA A O 1
ATOM 841 N N . ASN A 1 118 ? 8.814 3.417 -20.546 1.00 36.28 118 ASN A N 1
ATOM 842 C CA . ASN A 1 118 ? 9.779 3.202 -21.632 1.00 36.28 118 ASN A CA 1
ATOM 843 C C . ASN A 1 118 ? 9.066 3.324 -22.994 1.00 36.28 118 ASN A C 1
ATOM 845 O O . ASN A 1 118 ? 8.687 2.328 -23.593 1.00 36.28 118 ASN A O 1
ATOM 849 N N . GLY A 1 119 ? 8.918 4.564 -23.475 1.00 37.72 119 GLY A N 1
ATOM 850 C CA . GLY A 1 119 ? 8.895 4.888 -24.908 1.00 37.72 119 GLY A CA 1
ATOM 851 C C . GLY A 1 119 ? 7.655 4.514 -25.740 1.00 37.72 119 GLY A C 1
ATOM 852 O O . GLY A 1 119 ? 7.345 3.353 -25.951 1.00 37.72 119 GLY A O 1
ATOM 853 N N . ALA A 1 120 ? 7.087 5.547 -26.367 1.00 27.31 120 ALA A N 1
ATOM 854 C CA . ALA A 1 120 ? 6.163 5.533 -27.508 1.00 27.31 120 ALA A CA 1
ATOM 855 C C . ALA A 1 120 ? 4.677 5.197 -27.253 1.00 27.31 120 ALA A C 1
ATOM 857 O O . ALA A 1 120 ? 4.283 4.178 -26.699 1.00 27.31 120 ALA A O 1
ATOM 858 N N . VAL A 1 121 ? 3.850 6.125 -27.739 1.00 37.44 121 VAL A N 1
ATOM 859 C CA . VAL A 1 121 ? 2.390 6.089 -27.840 1.00 37.44 121 VAL A CA 1
ATOM 860 C C . VAL A 1 121 ? 1.873 4.783 -28.454 1.00 37.44 121 VAL A C 1
ATOM 862 O O . VAL A 1 121 ? 2.168 4.474 -29.605 1.00 37.44 121 VAL A O 1
ATOM 865 N N . ALA A 1 122 ? 1.012 4.062 -27.737 1.00 29.64 122 ALA A N 1
ATOM 866 C CA . ALA A 1 122 ? 0.127 3.078 -28.352 1.00 29.64 122 ALA A CA 1
ATOM 867 C C . ALA A 1 122 ? -1.209 3.760 -28.664 1.00 29.64 122 ALA A C 1
ATOM 869 O O . ALA A 1 122 ? -2.161 3.720 -27.890 1.00 29.64 122 ALA A O 1
ATOM 870 N N . ASN A 1 123 ? -1.242 4.431 -29.812 1.00 31.81 123 ASN A N 1
ATOM 871 C CA . ASN A 1 123 ? -2.477 4.621 -30.554 1.00 31.81 123 ASN A CA 1
AT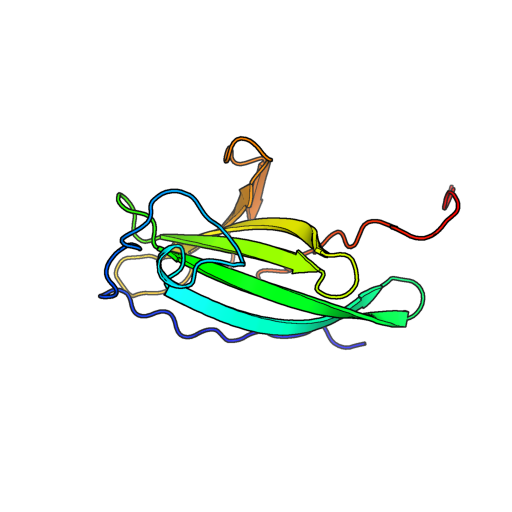OM 872 C C . ASN A 1 123 ? -3.094 3.245 -30.839 1.00 31.81 123 ASN A C 1
ATOM 874 O O . ASN A 1 123 ? -2.412 2.452 -31.484 1.00 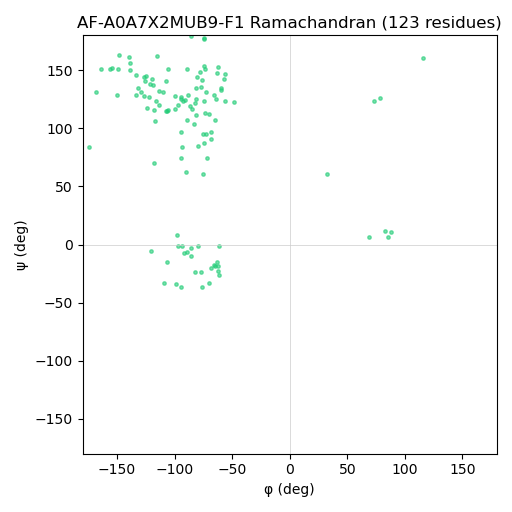31.81 123 ASN A O 1
ATOM 87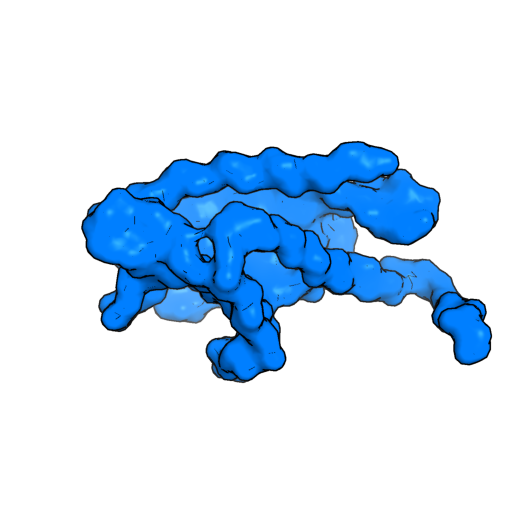8 N N . GLN A 1 124 ? -4.337 2.993 -30.423 1.00 22.48 124 GLN A N 1
ATOM 879 C CA . GLN A 1 124 ? -5.284 2.104 -31.114 1.00 22.48 124 GLN A CA 1
ATOM 880 C C . GLN A 1 124 ? -6.701 2.276 -30.520 1.00 22.48 124 GLN A C 1
ATOM 882 O O . GLN A 1 124 ? -6.847 2.079 -29.310 1.00 22.48 124 GLN A O 1
ATOM 887 N N . PRO A 1 125 ? -7.765 2.451 -31.324 1.00 33.34 125 PRO A N 1
ATOM 888 C CA . PRO A 1 125 ? -7.866 3.032 -32.668 1.00 33.34 125 PRO A CA 1
ATOM 889 C C . PRO A 1 125 ? -8.277 4.517 -32.669 1.00 33.34 125 PRO A C 1
ATOM 891 O O . PRO A 1 125 ? -8.889 4.982 -31.680 1.00 33.34 125 PRO A O 1
#

pLDDT: mean 75.47, std 20.01, range [22.48, 96.56]

Foldseek 3Di:
DPPDDDDDDDDLPDDFQPDCDDDPPDPSNADDKDWDWDADPVGDTWIKIWTWGQDDPASKIKIWIAGPVVRHTLFIKIFHADPVRHTQKIFTADPVRDGPDIDGDSPDPPPRCPPDPDDDDDDDD

Mean predicted aligned error: 8.85 Å

Radius of gyration: 15.26 Å; Cα contacts (8 Å, |Δi|>4): 213; chains: 1; bounding box: 31×30×48 Å